Protein AF-A0A7G9Z6V7-F1 (afdb_monomer_lite)

InterPro domains:
  IPR038475 RecG, C-terminal domain superfamily [G3DSA:3.30.565.60] (2-93)

Radius of gyration: 17.92 Å; chains: 1; bounding box: 43×33×54 Å

Foldseek 3Di:
DDDDPDDPDDDDDDPDDPLLVLVLVLLQVQQADPVDPDAWDWDDDPVDTDTDHHHDDPPPDDPVVLQDWDFDDGPHVVSVVVCVVVVSDDPRGRNPPPD

Organism: NCBI:txid2759913

pLDDT: mean 80.39, std 16.28, range [30.44, 96.5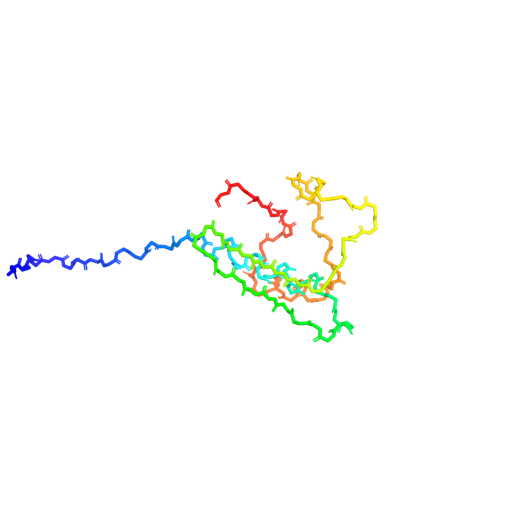]

Structure (mmCIF, N/CA/C/O backbone):
data_AF-A0A7G9Z6V7-F1
#
_entry.id   AF-A0A7G9Z6V7-F1
#
loop_
_atom_site.group_PDB
_atom_site.id
_atom_site.type_symbol
_atom_site.label_atom_id
_atom_site.label_alt_id
_atom_site.label_comp_id
_atom_site.label_asym_id
_atom_site.label_entity_id
_atom_site.label_seq_id
_atom_site.pdbx_PDB_ins_code
_atom_site.Cartn_x
_atom_site.Cartn_y
_atom_site.Cartn_z
_atom_site.occupancy
_atom_site.B_iso_or_equiv
_atom_site.auth_seq_id
_atom_site.auth_comp_id
_atom_site.auth_asym_id
_atom_site.auth_atom_id
_atom_site.pdbx_PDB_model_num
ATOM 1 N N . MET A 1 1 ? -32.054 12.252 32.220 1.00 42.94 1 MET A N 1
ATOM 2 C CA . MET A 1 1 ? -30.767 11.528 32.285 1.00 42.94 1 MET A CA 1
ATOM 3 C C . MET A 1 1 ? -29.753 12.485 32.887 1.00 42.94 1 MET A C 1
ATOM 5 O O . MET A 1 1 ? -29.520 13.524 32.288 1.00 42.94 1 MET A O 1
ATOM 9 N N . TRP A 1 2 ? -29.265 12.223 34.101 1.00 40.28 2 TRP A N 1
ATOM 10 C CA . TRP A 1 2 ? -28.322 13.113 34.790 1.00 40.28 2 TRP A CA 1
ATOM 11 C C . TRP A 1 2 ? -26.891 12.611 34.572 1.00 40.28 2 TRP A C 1
ATOM 13 O O . TRP A 1 2 ? -26.621 11.429 34.768 1.00 40.28 2 TRP A O 1
ATOM 23 N N . LEU A 1 3 ? -26.000 13.499 34.127 1.00 51.91 3 LEU A N 1
ATOM 24 C CA . LEU A 1 3 ? -24.572 13.238 33.922 1.00 51.91 3 LEU A CA 1
ATOM 25 C C . LEU A 1 3 ? -23.805 13.500 35.226 1.00 51.91 3 LEU A C 1
ATOM 27 O O . LEU A 1 3 ? -23.995 14.540 35.854 1.00 51.91 3 LEU A O 1
ATOM 31 N N . ILE A 1 4 ? -22.925 12.574 35.614 1.00 60.62 4 ILE A N 1
ATOM 32 C CA . ILE A 1 4 ? -22.008 12.727 36.756 1.00 60.62 4 ILE A CA 1
ATOM 33 C C . ILE A 1 4 ? -20.754 13.502 36.293 1.00 60.62 4 ILE A C 1
ATOM 35 O O . ILE A 1 4 ? -20.260 13.242 35.190 1.00 60.62 4 ILE A O 1
ATOM 39 N N . PRO A 1 5 ? -20.204 14.441 37.088 1.00 55.16 5 PRO A N 1
ATOM 40 C CA . PRO A 1 5 ? -19.033 15.223 36.693 1.00 55.16 5 PRO A CA 1
ATOM 41 C C . PRO A 1 5 ? -17.747 14.378 36.734 1.00 55.16 5 PRO A C 1
ATOM 43 O O . PRO A 1 5 ? -17.367 13.876 37.787 1.00 55.16 5 PRO A O 1
ATOM 46 N N . GLY A 1 6 ? -17.070 14.245 35.587 1.00 66.00 6 GLY A N 1
ATOM 47 C CA . GLY A 1 6 ? -15.790 13.518 35.456 1.00 66.00 6 GLY A CA 1
ATOM 48 C C . GLY A 1 6 ? -15.255 13.330 34.027 1.00 66.00 6 GLY A C 1
ATOM 49 O O . GLY A 1 6 ? -14.229 12.687 33.848 1.00 66.00 6 GLY A O 1
ATOM 50 N N . ARG A 1 7 ? -15.919 13.929 33.023 1.00 60.47 7 ARG A N 1
ATOM 51 C CA . ARG A 1 7 ? -15.669 13.801 31.573 1.00 60.47 7 ARG A CA 1
ATOM 52 C C . ARG A 1 7 ? -15.809 12.358 31.066 1.00 60.47 7 ARG A C 1
ATOM 54 O O . ARG A 1 7 ? -14.810 11.648 31.003 1.00 60.47 7 ARG A O 1
ATOM 61 N N . PRO A 1 8 ? -17.005 11.928 30.621 1.00 66.31 8 PRO A N 1
ATOM 62 C CA . PRO A 1 8 ? -17.095 10.751 29.764 1.00 66.31 8 PRO A CA 1
ATOM 63 C C . PRO A 1 8 ? -16.263 11.022 28.501 1.00 66.31 8 PRO A C 1
ATOM 65 O O . PRO A 1 8 ? -16.670 11.779 27.619 1.00 66.31 8 PRO A O 1
ATOM 68 N N . LYS A 1 9 ? -15.041 10.486 28.459 1.00 69.81 9 LYS A N 1
ATOM 69 C CA . LYS A 1 9 ? -14.178 10.544 27.283 1.00 69.81 9 LYS A CA 1
ATOM 70 C C . LYS A 1 9 ? -14.747 9.523 26.306 1.00 69.81 9 LYS A C 1
ATOM 72 O O . LYS A 1 9 ? -14.841 8.348 26.642 1.00 69.81 9 LYS A O 1
ATOM 77 N N . ARG A 1 10 ? -15.181 9.973 25.128 1.00 73.38 10 ARG A N 1
ATOM 78 C CA . ARG A 1 10 ? -15.541 9.058 24.043 1.00 73.38 10 ARG A CA 1
ATOM 79 C C . ARG A 1 10 ? -14.298 8.232 23.722 1.00 73.38 10 ARG A C 1
ATOM 81 O O . ARG A 1 10 ? -13.281 8.801 23.333 1.00 73.38 10 ARG A O 1
ATOM 88 N N . GLU A 1 11 ? -14.376 6.923 23.910 1.00 74.94 11 GLU A N 1
ATOM 89 C CA . GLU A 1 11 ? -13.374 6.009 23.374 1.00 74.94 11 GLU A CA 1
ATOM 90 C C . GLU A 1 11 ? -13.689 5.806 21.893 1.00 74.94 11 GLU A C 1
ATOM 92 O O . GLU A 1 11 ? -14.713 5.229 21.523 1.00 74.94 11 GLU A O 1
ATOM 97 N N . GLU A 1 12 ? -12.851 6.372 21.031 1.00 69.88 12 GLU A N 1
ATOM 98 C CA . GLU A 1 12 ? -12.909 6.103 19.601 1.00 69.88 12 GLU A CA 1
ATOM 99 C C . GLU A 1 12 ? -12.251 4.753 19.345 1.00 69.88 12 GLU A C 1
ATOM 101 O O . GLU A 1 12 ? -11.030 4.617 19.390 1.00 69.88 12 GLU A O 1
ATOM 106 N N . LYS A 1 13 ? -13.082 3.736 19.117 1.00 80.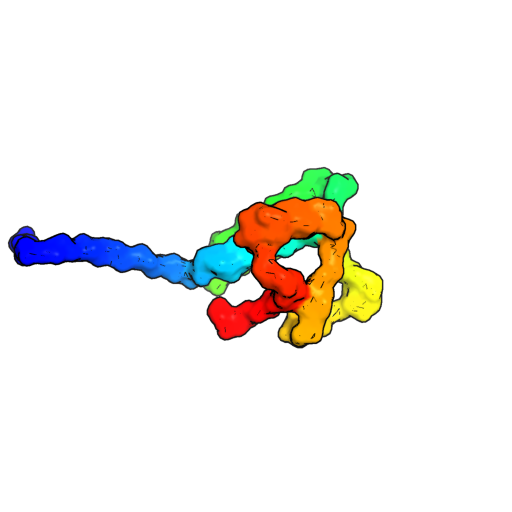56 13 LYS A N 1
ATOM 107 C CA . LYS A 1 13 ? -12.629 2.424 18.673 1.00 80.56 13 LYS A CA 1
ATOM 108 C C . LYS A 1 13 ? -12.721 2.374 17.152 1.00 80.56 13 LYS A C 1
ATOM 110 O O . LYS A 1 13 ? -13.818 2.442 16.599 1.00 80.56 13 LYS A O 1
ATOM 115 N N . TYR A 1 14 ? -11.573 2.286 16.490 1.00 83.75 14 TYR A N 1
ATOM 116 C CA . TYR A 1 14 ? -11.519 2.072 15.048 1.00 83.75 14 TYR A CA 1
ATOM 117 C C . TYR A 1 14 ? -11.942 0.639 14.710 1.00 83.75 14 TYR A C 1
ATOM 119 O O . TYR A 1 14 ? -11.705 -0.283 15.491 1.00 83.75 14 TYR A O 1
ATOM 127 N N . LEU A 1 15 ? -12.578 0.461 13.548 1.00 85.94 15 LEU A N 1
ATOM 128 C CA . LEU A 1 15 ? -12.944 -0.865 13.040 1.00 85.94 15 LEU A CA 1
ATOM 129 C C . LEU A 1 15 ? -11.700 -1.679 12.647 1.00 85.94 15 LEU A C 1
ATOM 131 O O . LEU A 1 15 ? -11.683 -2.889 12.833 1.00 85.94 15 LEU A O 1
ATOM 135 N N . TYR A 1 16 ? -10.661 -0.993 12.166 1.00 87.56 16 TYR A N 1
ATOM 136 C CA . TYR A 1 16 ? -9.366 -1.561 11.797 1.00 87.56 16 TYR A CA 1
ATOM 137 C C . TYR A 1 16 ? -8.239 -0.782 12.484 1.00 87.56 16 TYR A C 1
ATOM 139 O O . TYR A 1 16 ? -8.406 0.424 12.713 1.00 87.56 16 TYR A O 1
ATOM 147 N N . PRO A 1 17 ? -7.094 -1.416 12.786 1.00 89.25 17 PRO A N 1
ATOM 148 C CA . PRO A 1 17 ? -5.917 -0.708 13.272 1.00 89.25 17 PRO A CA 1
ATOM 149 C C . PRO A 1 17 ? -5.510 0.397 12.277 1.00 89.25 17 PRO A C 1
ATOM 151 O O . PRO A 1 17 ? -5.301 0.105 11.096 1.00 89.25 17 PRO A O 1
ATOM 154 N N . PRO A 1 18 ? -5.398 1.669 12.705 1.00 87.56 18 PRO A N 1
ATOM 155 C CA . PRO A 1 18 ? -5.033 2.766 11.807 1.00 87.56 18 PRO A CA 1
ATOM 156 C C . PRO A 1 18 ? -3.702 2.550 11.081 1.00 87.56 18 PRO A C 1
ATOM 158 O O . PRO A 1 18 ? -3.557 2.976 9.936 1.00 87.56 18 PRO A O 1
ATOM 161 N N . ASP A 1 19 ? -2.755 1.872 11.730 1.00 86.06 19 ASP A N 1
ATOM 162 C CA . ASP A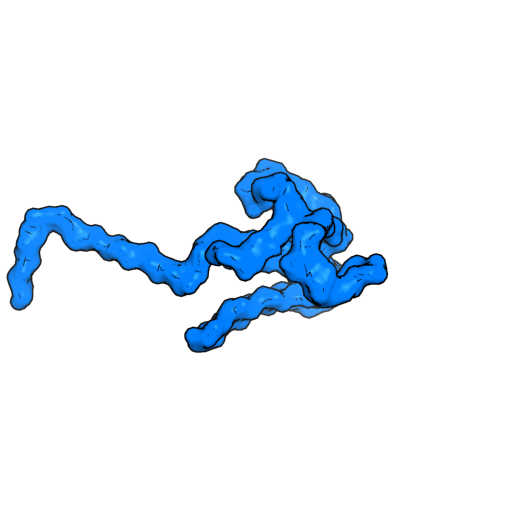 1 19 ? -1.435 1.590 11.168 1.00 86.06 19 ASP A CA 1
ATOM 163 C C . ASP A 1 19 ? -1.505 0.524 10.068 1.00 86.06 19 ASP A C 1
ATOM 165 O O . ASP A 1 19 ? -0.929 0.721 9.003 1.00 86.06 19 ASP A O 1
ATOM 169 N N . ALA A 1 20 ? -2.324 -0.519 10.242 1.00 86.75 20 ALA A N 1
ATOM 170 C CA . ALA A 1 20 ? -2.571 -1.515 9.198 1.00 86.75 20 ALA A CA 1
ATOM 171 C C . ALA A 1 20 ? -3.239 -0.895 7.957 1.00 86.75 20 ALA A C 1
ATOM 173 O O . ALA A 1 20 ? -2.858 -1.180 6.822 1.00 86.75 20 ALA A O 1
ATOM 174 N N . VAL A 1 21 ? -4.209 0.008 8.155 1.00 90.50 21 VAL A N 1
ATOM 175 C CA . VAL A 1 21 ? -4.855 0.733 7.045 1.00 90.50 21 VAL A CA 1
ATOM 176 C C . VAL A 1 21 ? -3.859 1.642 6.327 1.00 90.50 21 VAL A C 1
ATOM 178 O O . VAL A 1 21 ? -3.850 1.700 5.096 1.00 90.50 21 VAL A O 1
ATOM 181 N N . ARG A 1 22 ? -3.018 2.355 7.084 1.00 90.19 22 ARG A N 1
ATOM 182 C CA . ARG A 1 22 ? -1.963 3.211 6.533 1.00 90.19 22 ARG A CA 1
ATOM 183 C C . ARG A 1 22 ? -1.004 2.398 5.668 1.00 90.19 22 ARG A C 1
ATOM 185 O O . ARG A 1 22 ? -0.768 2.784 4.527 1.00 90.19 22 ARG A O 1
ATOM 192 N N . GLU A 1 23 ? -0.518 1.280 6.190 1.00 88.00 23 GLU A N 1
ATOM 193 C CA . GLU A 1 23 ? 0.418 0.393 5.504 1.00 88.00 23 GLU A CA 1
ATOM 194 C C . GLU A 1 23 ? -0.188 -0.182 4.218 1.00 88.00 23 GLU A C 1
ATOM 196 O O . GLU A 1 23 ? 0.413 -0.101 3.148 1.00 88.00 23 GLU A O 1
ATOM 201 N N . ALA A 1 24 ? -1.435 -0.662 4.273 1.00 90.56 24 ALA A N 1
ATOM 202 C CA . ALA A 1 24 ? -2.137 -1.171 3.096 1.00 90.56 24 ALA A CA 1
ATOM 203 C C . ALA A 1 24 ? -2.258 -0.115 1.981 1.00 90.56 24 ALA A C 1
ATOM 205 O O . ALA A 1 24 ? -2.068 -0.417 0.800 1.00 90.56 24 ALA A O 1
ATOM 206 N N . ILE A 1 25 ? -2.548 1.140 2.343 1.00 92.62 25 ILE A N 1
ATOM 207 C CA . ILE A 1 25 ? -2.633 2.248 1.384 1.00 92.62 25 ILE A CA 1
ATOM 208 C C . ILE A 1 25 ? -1.254 2.577 0.804 1.00 92.62 25 ILE A C 1
ATOM 210 O O . ILE A 1 25 ? -1.140 2.781 -0.405 1.00 92.62 25 ILE A O 1
ATOM 214 N N . ILE A 1 26 ? -0.211 2.622 1.633 1.00 91.88 26 ILE A N 1
ATOM 215 C CA . ILE A 1 26 ? 1.152 2.906 1.175 1.00 91.88 26 ILE A CA 1
ATOM 216 C C . ILE A 1 26 ? 1.632 1.819 0.216 1.00 91.88 26 ILE A C 1
ATOM 218 O O . ILE A 1 26 ? 2.100 2.152 -0.872 1.00 91.88 26 ILE A O 1
ATOM 222 N N . ASN A 1 27 ? 1.426 0.542 0.541 1.00 90.62 27 ASN A N 1
ATOM 223 C CA . ASN A 1 27 ? 1.778 -0.566 -0.347 1.00 90.62 27 ASN A CA 1
ATOM 224 C C . ASN A 1 27 ? 1.054 -0.468 -1.692 1.00 90.62 27 ASN A C 1
ATOM 226 O O . ASN A 1 27 ? 1.677 -0.581 -2.750 1.00 90.62 27 ASN A O 1
ATOM 230 N N . ALA A 1 28 ? -0.236 -0.132 -1.689 1.00 93.25 28 ALA A N 1
ATOM 231 C CA . ALA A 1 28 ? -0.976 0.079 -2.929 1.00 93.25 28 ALA A CA 1
ATOM 232 C C . ALA A 1 28 ? -0.402 1.219 -3.794 1.00 93.25 28 ALA A C 1
ATOM 234 O O . ALA A 1 28 ? -0.466 1.145 -5.022 1.00 93.25 28 ALA A O 1
ATOM 235 N N . ILE A 1 29 ? 0.176 2.258 -3.183 1.00 93.44 29 ILE A N 1
ATOM 236 C CA . ILE A 1 29 ? 0.840 3.364 -3.887 1.00 93.44 29 ILE A CA 1
ATOM 237 C C . ILE A 1 29 ? 2.224 2.927 -4.393 1.00 93.44 29 ILE A C 1
ATOM 239 O O . ILE A 1 29 ? 2.516 3.071 -5.580 1.00 93.44 29 ILE A O 1
ATOM 243 N N . CYS A 1 30 ? 3.059 2.341 -3.533 1.00 92.50 30 CYS A N 1
ATOM 244 C CA . CYS A 1 30 ? 4.422 1.908 -3.857 1.00 92.50 30 CYS A CA 1
ATOM 245 C C . CYS A 1 30 ? 4.466 0.841 -4.961 1.00 92.50 30 CYS A C 1
ATOM 247 O O . CYS A 1 30 ? 5.362 0.858 -5.809 1.00 92.50 30 CYS A O 1
ATOM 249 N N . HIS A 1 31 ? 3.477 -0.054 -5.000 1.00 91.94 31 HIS A N 1
ATOM 250 C CA . HIS A 1 31 ? 3.382 -1.127 -5.993 1.00 91.94 31 HIS A CA 1
ATOM 251 C C . HIS A 1 31 ? 2.497 -0.777 -7.198 1.00 91.94 31 HIS A C 1
ATOM 253 O O . HIS A 1 31 ? 2.305 -1.617 -8.079 1.00 91.94 31 HIS A O 1
ATOM 259 N N . ARG A 1 32 ? 1.952 0.447 -7.269 1.00 94.38 32 ARG A N 1
ATOM 260 C CA . ARG A 1 32 ? 1.091 0.859 -8.384 1.00 94.38 32 ARG A CA 1
ATOM 261 C C . ARG A 1 32 ? 1.852 0.8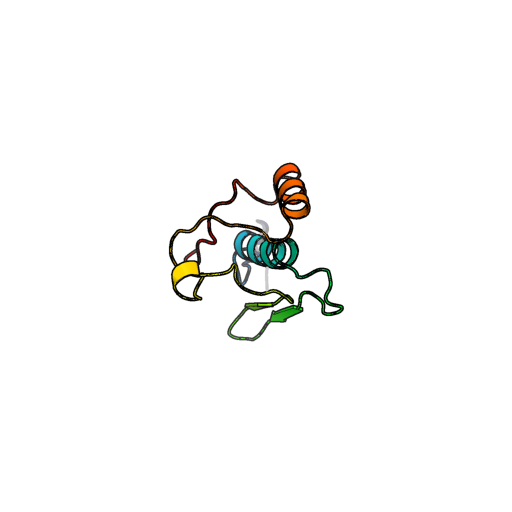36 -9.706 1.00 94.38 32 ARG A C 1
ATOM 263 O O . ARG A 1 32 ? 2.949 1.370 -9.830 1.00 94.38 32 ARG A O 1
ATOM 270 N N . ASP A 1 33 ? 1.216 0.299 -10.732 1.00 94.88 33 ASP A N 1
ATOM 271 C CA . ASP A 1 33 ? 1.623 0.473 -12.112 1.00 94.88 33 ASP A CA 1
ATOM 272 C C . ASP A 1 33 ? 1.263 1.882 -12.601 1.00 94.88 33 ASP A C 1
ATOM 274 O O . ASP A 1 33 ? 0.103 2.178 -12.900 1.00 94.88 33 ASP A O 1
ATOM 278 N N . TYR A 1 34 ? 2.254 2.778 -12.636 1.00 94.12 34 TYR A N 1
ATOM 279 C CA . TYR A 1 34 ? 2.035 4.182 -12.990 1.00 94.12 34 TYR A CA 1
ATOM 280 C C . TYR A 1 34 ? 1.818 4.445 -14.480 1.00 94.12 34 TYR A C 1
ATOM 282 O O . TYR A 1 34 ? 1.337 5.522 -14.826 1.00 94.12 34 TYR A O 1
ATOM 290 N N . GLU A 1 35 ? 2.076 3.459 -15.338 1.00 94.56 35 GLU A N 1
ATOM 291 C CA . GLU A 1 35 ? 1.722 3.508 -16.760 1.00 94.56 35 GLU A CA 1
ATOM 292 C C . GLU A 1 35 ? 0.216 3.290 -16.984 1.00 94.56 35 GLU A C 1
ATOM 294 O O . GLU A 1 35 ? -0.348 3.725 -17.990 1.00 94.56 35 GLU A O 1
ATOM 299 N N . SER A 1 36 ? -0.469 2.668 -16.019 1.00 94.31 36 SER A N 1
ATOM 300 C CA . SER A 1 36 ? -1.916 2.489 -16.055 1.00 94.31 36 SER A CA 1
ATOM 301 C C . SER A 1 36 ? -2.657 3.784 -15.716 1.00 94.31 36 SER A C 1
ATOM 303 O O . SER A 1 36 ? -2.333 4.494 -14.759 1.00 94.31 36 SER A O 1
ATOM 305 N N . VAL A 1 37 ? -3.749 4.046 -16.437 1.00 94.56 37 VAL A N 1
ATOM 306 C CA . VAL A 1 37 ? -4.703 5.128 -16.123 1.00 94.56 37 VAL A CA 1
ATOM 307 C C . VAL A 1 37 ? -5.622 4.796 -14.937 1.00 94.56 37 VAL A C 1
ATOM 309 O O . VAL A 1 37 ? -6.368 5.655 -14.476 1.00 94.56 37 VAL A O 1
ATOM 312 N N . SER A 1 38 ? -5.596 3.555 -14.436 1.00 94.25 38 SER A N 1
ATOM 313 C CA . SER A 1 38 ? -6.455 3.106 -13.330 1.00 94.25 38 SER A CA 1
ATOM 314 C C . SER A 1 38 ? -5.954 3.605 -11.977 1.00 94.25 38 SER A C 1
ATOM 316 O O . SER A 1 38 ? -4.759 3.607 -11.710 1.00 94.25 38 SER A O 1
ATOM 318 N N . ASN A 1 39 ? -6.846 3.984 -11.068 1.00 94.50 39 ASN A N 1
ATOM 319 C CA . ASN A 1 39 ? -6.453 4.486 -9.747 1.00 94.50 39 ASN A CA 1
ATOM 320 C C . ASN A 1 39 ? -6.320 3.365 -8.706 1.00 94.50 39 ASN A C 1
ATOM 322 O O . ASN A 1 39 ? -6.853 2.272 -8.896 1.00 94.50 39 ASN A O 1
ATOM 326 N N . VAL A 1 40 ? -5.656 3.668 -7.585 1.00 95.31 40 VAL A N 1
ATOM 327 C CA . VAL A 1 40 ? -5.832 2.894 -6.345 1.00 95.31 40 VAL A CA 1
ATOM 328 C C . VAL A 1 40 ? -7.297 3.013 -5.921 1.00 95.31 40 VAL A C 1
ATOM 330 O O . VAL A 1 40 ? -7.864 4.106 -5.932 1.00 95.31 40 VAL A O 1
ATOM 333 N N . GLN A 1 41 ? -7.922 1.894 -5.577 1.00 96.50 41 GLN A N 1
ATOM 334 C CA . GLN A 1 41 ? -9.312 1.802 -5.156 1.00 96.50 41 GLN A CA 1
ATOM 335 C C . GLN A 1 41 ? -9.369 1.280 -3.728 1.00 96.50 41 GLN A C 1
ATOM 337 O O . GLN A 1 41 ? -8.771 0.256 -3.410 1.00 96.50 41 GLN A O 1
ATOM 342 N N . ILE A 1 42 ? -10.119 1.981 -2.886 1.00 95.88 42 ILE A N 1
ATOM 343 C CA . ILE A 1 42 ? -10.390 1.586 -1.508 1.00 95.88 42 ILE A CA 1
ATOM 344 C C . ILE A 1 42 ? -11.878 1.270 -1.425 1.00 95.88 42 ILE A C 1
ATOM 346 O O . ILE A 1 42 ? -12.707 2.099 -1.808 1.00 95.88 42 ILE A O 1
ATOM 350 N N . ARG A 1 43 ? -12.220 0.073 -0.950 1.00 95.88 43 ARG A N 1
ATOM 351 C CA . ARG A 1 43 ? -13.605 -0.369 -0.779 1.00 95.88 43 ARG A CA 1
ATOM 352 C C . ARG A 1 43 ? -13.816 -0.818 0.656 1.00 95.88 43 ARG A C 1
ATOM 354 O O . ARG A 1 43 ? -13.032 -1.593 1.193 1.00 95.88 43 ARG A O 1
ATOM 361 N N . VAL A 1 44 ? -14.886 -0.321 1.261 1.00 94.00 44 VAL A N 1
ATOM 362 C CA . VAL A 1 44 ? -15.286 -0.678 2.621 1.00 94.00 44 VAL A CA 1
ATOM 363 C C . VAL A 1 44 ? -16.619 -1.396 2.525 1.00 94.00 44 VAL A C 1
ATOM 365 O O . VAL A 1 44 ? -17.584 -0.839 2.002 1.00 94.00 44 VAL A O 1
ATOM 368 N N . PHE A 1 45 ? -16.643 -2.633 2.993 1.00 93.94 45 PHE A N 1
ATOM 369 C CA . PHE A 1 45 ? -17.832 -3.461 3.107 1.00 93.94 45 PHE A CA 1
ATOM 370 C C . PHE A 1 45 ? -18.140 -3.689 4.586 1.00 93.94 45 PHE A C 1
ATOM 372 O O . PHE A 1 45 ? -17.315 -3.401 5.453 1.00 93.94 45 PHE A O 1
ATOM 379 N N . ASP A 1 46 ? -19.312 -4.249 4.868 1.00 92.81 46 ASP A N 1
ATOM 380 C CA . ASP A 1 46 ? -19.719 -4.561 6.240 1.00 92.81 46 ASP A CA 1
ATOM 381 C C . ASP A 1 46 ? -18.796 -5.601 6.905 1.00 92.81 46 ASP A C 1
ATOM 383 O O . ASP A 1 46 ? -18.673 -5.622 8.128 1.00 92.81 46 ASP A O 1
ATOM 387 N N . ASP A 1 47 ? -18.140 -6.452 6.108 1.00 93.38 47 ASP A N 1
ATOM 388 C CA . ASP A 1 47 ? -17.314 -7.572 6.564 1.00 93.38 47 ASP A CA 1
ATOM 389 C C . ASP A 1 47 ? -15.816 -7.430 6.258 1.00 93.38 47 ASP A C 1
ATOM 391 O O . ASP A 1 47 ? -15.012 -8.192 6.798 1.00 93.38 47 ASP A O 1
ATOM 395 N N . ARG A 1 48 ? -15.409 -6.480 5.405 1.00 91.81 48 ARG A N 1
ATOM 396 C CA . ARG A 1 48 ? -14.006 -6.343 4.989 1.00 91.81 48 ARG A CA 1
ATOM 397 C C . ARG A 1 48 ? -13.638 -4.963 4.457 1.00 91.81 48 ARG A C 1
ATOM 399 O O . ARG A 1 48 ? -14.461 -4.215 3.931 1.00 91.81 48 ARG A O 1
ATOM 406 N N . PHE A 1 49 ? -12.342 -4.694 4.516 1.00 93.25 49 PHE A N 1
ATOM 407 C CA . PHE A 1 49 ? -11.683 -3.550 3.907 1.00 93.25 49 PHE A CA 1
ATOM 408 C C . PHE A 1 49 ? -10.783 -4.050 2.777 1.00 93.25 49 PHE A C 1
ATOM 410 O O . PHE A 1 49 ? -9.912 -4.884 3.006 1.00 93.25 49 PHE A O 1
ATOM 417 N N . GLU A 1 50 ? -11.002 -3.569 1.556 1.00 94.50 50 GLU A N 1
ATOM 418 C CA . GLU A 1 50 ? -10.196 -3.925 0.388 1.00 94.50 50 GLU A CA 1
ATOM 419 C C . GLU A 1 50 ? -9.432 -2.705 -0.125 1.00 94.50 50 GLU A C 1
ATOM 421 O O . GLU A 1 50 ? -10.019 -1.650 -0.386 1.00 94.50 50 GLU A O 1
ATOM 426 N N . VAL A 1 51 ? -8.133 -2.886 -0.359 1.00 95.19 51 VAL A N 1
ATOM 427 C CA . VAL A 1 51 ? -7.295 -1.944 -1.103 1.00 95.19 51 VAL A CA 1
ATOM 428 C C . VAL A 1 51 ? -6.813 -2.641 -2.365 1.00 95.19 51 VAL A C 1
ATOM 430 O O . VAL A 1 51 ? -6.294 -3.752 -2.313 1.00 95.19 51 VAL A O 1
ATOM 433 N N . TRP A 1 52 ? -7.010 -1.998 -3.508 1.00 95.25 52 TRP A N 1
ATOM 434 C CA . TRP A 1 52 ? -6.630 -2.527 -4.812 1.00 95.25 52 TRP A CA 1
ATOM 435 C C . TRP A 1 52 ? -5.898 -1.464 -5.624 1.00 95.25 52 TRP A C 1
ATOM 437 O O . TRP A 1 52 ? -6.266 -0.293 -5.590 1.00 95.25 52 TRP A O 1
ATOM 447 N N . ASN A 1 53 ? -4.904 -1.857 -6.408 1.00 95.19 53 ASN A N 1
ATOM 448 C CA . ASN A 1 53 ? -4.186 -0.986 -7.331 1.00 95.19 53 ASN A CA 1
ATOM 449 C C . ASN A 1 53 ? -3.907 -1.723 -8.650 1.00 95.19 53 ASN A C 1
ATOM 451 O O . ASN A 1 53 ? -3.837 -2.952 -8.661 1.00 95.19 53 ASN A O 1
ATOM 455 N N . PRO A 1 54 ? -3.729 -1.005 -9.776 1.00 93.88 54 PRO A N 1
ATOM 456 C CA . PRO A 1 54 ? -3.155 -1.637 -10.955 1.00 93.88 54 PRO A CA 1
ATOM 457 C C . PRO A 1 54 ? -1.720 -2.054 -10.627 1.00 93.88 54 PRO A C 1
ATOM 459 O O . PRO A 1 54 ? -0.955 -1.253 -10.098 1.00 93.88 54 PRO A O 1
ATOM 462 N N . GLY A 1 55 ? -1.362 -3.295 -10.922 1.00 88.31 55 GLY A N 1
ATOM 463 C CA . GLY A 1 55 ? -0.065 -3.865 -10.585 1.00 88.31 55 GLY A CA 1
ATOM 464 C C . GLY A 1 55 ? -0.078 -5.373 -10.795 1.00 88.31 55 GLY A C 1
ATOM 465 O O . GLY A 1 55 ? -1.141 -5.992 -10.834 1.00 88.31 55 GLY A O 1
ATOM 466 N N . ALA A 1 56 ? 1.105 -5.946 -10.960 1.00 85.69 56 ALA A N 1
ATOM 467 C CA . ALA A 1 56 ? 1.307 -7.386 -10.994 1.00 85.69 56 ALA A CA 1
ATOM 468 C C . ALA A 1 56 ? 2.293 -7.760 -9.889 1.00 85.69 56 ALA A C 1
ATOM 470 O O . ALA A 1 56 ? 3.076 -6.916 -9.442 1.00 85.69 56 ALA A O 1
ATOM 471 N N . LEU A 1 57 ? 2.240 -9.018 -9.461 1.00 85.38 57 LEU A N 1
ATOM 472 C CA . LEU A 1 57 ? 3.268 -9.560 -8.584 1.00 85.38 57 LEU A CA 1
ATOM 473 C C . LEU A 1 57 ? 4.621 -9.548 -9.308 1.00 85.38 57 LEU A C 1
ATOM 475 O O . LEU A 1 57 ? 4.642 -9.671 -10.537 1.00 85.38 57 LEU A O 1
ATOM 479 N N . PRO A 1 58 ? 5.736 -9.390 -8.575 1.00 80.81 58 PRO A N 1
ATOM 480 C CA . PRO A 1 58 ? 7.060 -9.590 -9.145 1.00 80.81 58 PRO A CA 1
ATOM 481 C C . PRO A 1 58 ? 7.172 -10.972 -9.803 1.00 80.81 58 PRO A C 1
ATOM 483 O O . PRO A 1 58 ? 6.544 -11.937 -9.361 1.00 80.81 58 PRO A O 1
ATOM 486 N N . ASP A 1 59 ? 7.976 -11.075 -10.861 1.00 81.25 59 ASP A N 1
ATOM 487 C CA . ASP A 1 59 ? 8.150 -12.339 -11.577 1.00 81.25 59 ASP A CA 1
ATOM 488 C C . ASP A 1 59 ? 8.621 -13.447 -10.627 1.00 81.25 59 ASP A C 1
ATOM 490 O O . ASP A 1 59 ? 9.575 -13.282 -9.866 1.00 81.25 59 ASP A O 1
ATOM 494 N N . GLY A 1 60 ? 7.943 -14.593 -10.690 1.00 82.31 60 GLY A N 1
ATOM 495 C CA . GLY A 1 60 ? 8.243 -15.752 -9.852 1.00 82.31 60 GLY A CA 1
ATOM 496 C C . GLY A 1 60 ? 7.551 -15.766 -8.490 1.00 82.31 60 GLY A C 1
ATOM 497 O O . GLY A 1 60 ? 7.733 -16.744 -7.779 1.00 82.31 60 GLY A O 1
ATOM 498 N N . TRP A 1 61 ? 6.746 -14.752 -8.154 1.00 83.94 61 TRP A N 1
ATOM 499 C CA . TRP A 1 61 ? 5.984 -14.720 -6.906 1.00 83.94 61 TRP A CA 1
ATOM 500 C C . TRP A 1 61 ? 4.550 -15.217 -7.077 1.00 83.94 61 TRP A C 1
ATOM 502 O O . TRP A 1 61 ? 3.840 -14.876 -8.027 1.00 83.94 61 TRP A O 1
ATOM 512 N N . THR A 1 62 ? 4.109 -15.984 -6.092 1.00 86.25 62 THR A N 1
ATOM 513 C CA . THR A 1 62 ? 2.748 -16.482 -5.913 1.00 86.25 62 THR A CA 1
ATOM 514 C C . THR A 1 62 ? 2.036 -15.725 -4.796 1.00 86.25 62 THR A C 1
ATOM 516 O O . THR A 1 62 ? 2.646 -15.042 -3.972 1.00 86.25 62 THR A O 1
ATOM 519 N N . VAL A 1 63 ? 0.707 -15.831 -4.755 1.00 84.62 63 VAL A N 1
ATOM 520 C CA . VAL A 1 63 ? -0.098 -15.200 -3.695 1.00 84.62 63 VAL A CA 1
ATOM 521 C C . VAL A 1 63 ? 0.173 -15.859 -2.340 1.00 84.62 63 VAL A C 1
ATOM 523 O O . VAL A 1 63 ? 0.046 -15.220 -1.300 1.00 84.62 63 VAL A O 1
ATOM 526 N N . GLU A 1 64 ? 0.541 -17.137 -2.342 1.00 85.31 64 GLU A N 1
ATOM 527 C CA . GLU A 1 64 ? 0.903 -17.903 -1.157 1.00 85.31 64 GLU A CA 1
ATOM 528 C C . GLU A 1 64 ? 2.191 -17.374 -0.519 1.00 85.31 64 GLU A C 1
ATOM 530 O O . GLU A 1 64 ? 2.227 -17.193 0.693 1.00 85.31 64 GLU A O 1
ATOM 535 N N . GLU A 1 65 ? 3.204 -17.043 -1.322 1.00 82.81 65 GLU A N 1
ATOM 536 C CA . GLU A 1 65 ? 4.477 -16.486 -0.835 1.00 82.81 65 GLU A CA 1
ATOM 537 C C . GLU A 1 65 ? 4.308 -15.101 -0.196 1.00 82.81 65 GLU A C 1
ATOM 539 O O . GLU A 1 65 ? 5.008 -14.778 0.758 1.00 82.81 65 GLU A O 1
ATOM 544 N N . LEU A 1 66 ? 3.319 -14.314 -0.634 1.00 80.44 66 LEU A N 1
ATOM 545 C CA . LEU A 1 66 ? 2.985 -13.029 -0.003 1.00 80.44 66 LEU A CA 1
ATOM 546 C C . LEU A 1 66 ? 2.406 -13.165 1.412 1.00 80.44 66 LEU A C 1
ATOM 548 O O . LEU A 1 66 ? 2.306 -12.169 2.125 1.00 80.44 66 LEU A O 1
ATOM 552 N N . LYS A 1 67 ? 1.949 -14.358 1.807 1.00 81.38 67 LYS A N 1
ATOM 553 C CA . LYS A 1 67 ? 1.416 -14.594 3.159 1.00 81.38 67 LYS A CA 1
ATOM 554 C C . LYS A 1 67 ? 2.501 -14.979 4.159 1.00 81.38 67 LYS A C 1
ATOM 556 O O . LYS A 1 67 ? 2.252 -14.898 5.359 1.00 81.38 67 LYS A O 1
ATOM 561 N N . GLU A 1 68 ? 3.662 -15.399 3.670 1.00 84.25 68 GLU A N 1
ATOM 562 C CA . GLU A 1 68 ? 4.830 -15.736 4.480 1.00 84.25 68 GLU A CA 1
ATOM 563 C C . GLU A 1 68 ? 5.718 -14.499 4.685 1.00 84.25 68 GLU A C 1
ATOM 565 O O . GLU A 1 68 ? 5.500 -13.451 4.074 1.00 84.25 68 GLU A O 1
ATOM 570 N N . GLU A 1 69 ? 6.731 -14.599 5.548 1.00 77.06 69 GLU A N 1
ATOM 571 C CA . GLU A 1 69 ? 7.746 -13.548 5.654 1.00 77.06 69 GLU A CA 1
ATOM 572 C C . GLU A 1 69 ? 8.515 -13.417 4.339 1.00 77.06 69 GLU A C 1
ATOM 574 O O . GLU A 1 69 ? 9.062 -14.388 3.812 1.00 77.06 69 GLU A O 1
ATOM 579 N N . HIS A 1 70 ? 8.559 -12.199 3.811 1.00 78.75 70 HIS A N 1
ATOM 580 C CA . HIS A 1 70 ? 9.142 -11.927 2.511 1.00 78.75 70 HIS A CA 1
ATOM 581 C C . HIS A 1 70 ? 9.688 -10.499 2.434 1.00 78.75 70 HIS A C 1
ATOM 583 O O . HIS A 1 70 ? 9.232 -9.605 3.145 1.00 78.75 70 HIS A O 1
ATOM 589 N N . GLU A 1 71 ? 10.673 -10.265 1.567 1.00 76.69 71 GLU A N 1
ATOM 590 C CA . GLU A 1 71 ? 11.166 -8.906 1.330 1.00 76.69 71 GLU A CA 1
ATOM 591 C C . GLU A 1 71 ? 10.149 -8.118 0.499 1.00 76.69 71 GLU A C 1
ATOM 593 O O . GLU A 1 71 ? 9.727 -8.557 -0.574 1.00 76.69 71 GLU A O 1
ATOM 598 N N . SER A 1 72 ? 9.771 -6.927 0.968 1.00 76.56 72 SER A N 1
ATOM 599 C CA . SER A 1 72 ? 8.950 -6.018 0.172 1.00 76.56 72 SER A CA 1
ATOM 600 C C . SER A 1 72 ? 9.801 -5.406 -0.943 1.00 76.56 72 SER A C 1
ATOM 602 O O . SER A 1 72 ? 10.665 -4.563 -0.697 1.00 76.56 72 SER A O 1
ATOM 604 N N . VAL A 1 73 ? 9.569 -5.842 -2.184 1.00 84.19 73 VAL A N 1
ATOM 605 C CA . VAL A 1 73 ? 10.243 -5.313 -3.381 1.00 84.19 73 VAL A CA 1
ATOM 606 C C . VAL A 1 73 ? 9.275 -4.389 -4.136 1.00 84.19 73 VAL A C 1
ATOM 608 O O . VAL A 1 73 ? 8.485 -4.860 -4.964 1.00 84.19 73 VAL A O 1
ATOM 611 N N . P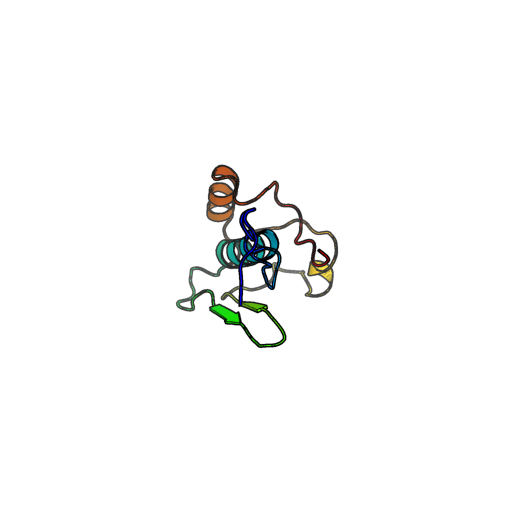RO A 1 74 ? 9.276 -3.069 -3.861 1.00 87.62 74 PRO A N 1
ATOM 612 C CA . PRO A 1 74 ? 8.350 -2.132 -4.484 1.00 87.62 74 PRO A CA 1
ATOM 613 C C . PRO A 1 74 ? 8.650 -1.943 -5.969 1.00 87.62 74 PRO A C 1
ATOM 615 O O . PRO A 1 74 ? 9.793 -1.732 -6.372 1.00 87.62 74 PRO A O 1
ATOM 618 N N . LYS A 1 75 ? 7.592 -1.906 -6.791 1.00 88.06 75 LYS A N 1
ATOM 619 C CA . LYS A 1 75 ? 7.712 -1.587 -8.225 1.00 88.06 75 LYS A CA 1
ATOM 620 C C . LYS A 1 75 ? 8.275 -0.175 -8.451 1.00 88.06 75 LYS A C 1
ATOM 622 O O . LYS A 1 75 ? 8.946 0.068 -9.449 1.00 88.06 75 LYS A O 1
ATOM 627 N N . ASN A 1 76 ? 8.025 0.745 -7.516 1.00 91.19 76 ASN A N 1
ATOM 628 C CA . ASN A 1 76 ? 8.489 2.130 -7.570 1.00 91.19 76 ASN A CA 1
ATOM 629 C C . ASN A 1 76 ? 9.388 2.451 -6.359 1.00 91.19 76 ASN A C 1
ATOM 631 O O . ASN A 1 76 ? 8.915 3.063 -5.396 1.00 91.19 76 ASN A O 1
ATOM 635 N N . PRO A 1 77 ? 10.682 2.079 -6.386 1.00 90.00 77 PRO A N 1
ATOM 636 C CA . PRO A 1 77 ? 11.577 2.234 -5.236 1.00 90.00 77 PRO A CA 1
ATOM 637 C C . PRO A 1 77 ? 11.736 3.695 -4.801 1.00 90.00 77 PRO A C 1
ATOM 639 O O . PRO A 1 77 ? 11.692 3.979 -3.614 1.00 90.00 77 PRO A O 1
ATOM 642 N N . LEU A 1 78 ? 11.779 4.651 -5.739 1.00 91.88 78 LEU A N 1
ATOM 643 C CA . LEU A 1 78 ? 11.855 6.078 -5.397 1.00 91.88 78 LEU A CA 1
ATOM 644 C C . LEU A 1 78 ? 10.648 6.560 -4.582 1.00 91.88 78 LEU A C 1
ATOM 646 O O . LEU A 1 78 ? 10.790 7.434 -3.732 1.00 91.88 78 LEU A O 1
ATOM 650 N N . ILE A 1 79 ? 9.456 6.021 -4.845 1.00 91.56 79 ILE A N 1
ATOM 651 C CA . ILE A 1 79 ? 8.244 6.383 -4.104 1.00 91.56 79 ILE A CA 1
ATOM 652 C C . ILE A 1 79 ? 8.304 5.779 -2.700 1.00 91.56 79 ILE A C 1
ATOM 654 O O . ILE A 1 79 ? 8.052 6.487 -1.725 1.00 91.56 79 ILE A O 1
ATOM 658 N N . ALA A 1 80 ? 8.697 4.507 -2.597 1.00 87.56 80 ALA A N 1
ATOM 659 C CA . ALA A 1 80 ? 8.895 3.832 -1.319 1.00 87.56 80 ALA A CA 1
ATOM 660 C C . ALA A 1 80 ? 9.950 4.543 -0.452 1.00 87.56 80 ALA A C 1
ATOM 662 O O . ALA A 1 80 ? 9.688 4.816 0.717 1.00 87.56 80 ALA A O 1
ATOM 663 N N . ASP A 1 81 ? 11.074 4.959 -1.042 1.00 88.00 81 ASP A N 1
ATOM 664 C CA . ASP A 1 81 ? 12.125 5.724 -0.362 1.00 88.00 81 ASP A CA 1
ATOM 665 C C . ASP A 1 81 ? 11.588 7.034 0.225 1.00 88.00 81 ASP A C 1
ATOM 667 O O . ASP A 1 81 ? 11.902 7.391 1.360 1.00 88.00 81 ASP A O 1
ATOM 671 N N . HIS A 1 82 ? 10.732 7.753 -0.508 1.00 88.38 82 HIS A N 1
ATOM 672 C CA . HIS A 1 82 ? 10.119 8.973 0.020 1.00 88.38 82 HIS A CA 1
ATOM 673 C C . HIS A 1 82 ? 9.194 8.674 1.201 1.00 88.38 82 HIS A C 1
ATOM 675 O O . HIS A 1 82 ? 9.260 9.391 2.200 1.00 88.38 82 HIS A O 1
ATOM 681 N N . PHE A 1 83 ? 8.372 7.620 1.124 1.00 85.69 83 PHE A N 1
ATOM 682 C CA . PHE A 1 83 ? 7.511 7.198 2.234 1.00 85.69 83 PHE A CA 1
ATOM 683 C C . PHE A 1 83 ? 8.310 6.750 3.465 1.00 85.69 83 PHE A C 1
ATOM 685 O O . PHE A 1 83 ? 7.925 7.069 4.594 1.00 85.69 83 PHE A O 1
ATOM 692 N N . PHE A 1 84 ? 9.453 6.098 3.260 1.00 79.44 84 PHE A N 1
ATOM 693 C CA . PHE A 1 84 ? 10.402 5.771 4.319 1.00 79.44 84 PHE A CA 1
ATOM 694 C C . PHE A 1 84 ? 10.981 7.033 4.977 1.00 79.44 84 PHE A C 1
ATOM 696 O O . PHE A 1 84 ? 10.951 7.174 6.200 1.00 79.44 84 PHE A O 1
ATOM 703 N N . LEU A 1 85 ? 11.429 8.010 4.181 1.00 79.50 85 LEU A N 1
ATOM 704 C CA . LEU A 1 85 ? 12.005 9.260 4.695 1.00 79.50 85 LEU A CA 1
ATOM 705 C C . LEU A 1 85 ? 11.017 10.075 5.538 1.00 79.50 85 LEU A C 1
ATOM 707 O O . LEU A 1 85 ? 11.414 10.691 6.529 1.00 79.50 85 LEU A O 1
ATOM 711 N N . VAL A 1 86 ? 9.730 10.065 5.182 1.00 82.94 86 VAL A N 1
ATOM 712 C CA . VAL A 1 86 ? 8.684 10.739 5.970 1.00 82.94 86 VAL A CA 1
ATOM 713 C C . VAL A 1 86 ? 8.162 9.897 7.141 1.00 82.94 86 VAL A C 1
ATOM 715 O O . VAL A 1 86 ? 7.194 10.298 7.785 1.00 82.94 86 VAL A O 1
ATOM 718 N N . ARG A 1 87 ? 8.818 8.766 7.451 1.00 73.44 87 ARG A N 1
ATOM 719 C CA . ARG A 1 87 ? 8.461 7.822 8.528 1.00 73.44 87 ARG A CA 1
ATOM 720 C C . ARG A 1 87 ? 7.030 7.301 8.426 1.00 73.44 87 ARG A C 1
ATOM 722 O O . ARG A 1 87 ? 6.355 7.107 9.433 1.00 73.44 87 ARG A O 1
ATOM 729 N N . LEU A 1 88 ? 6.553 7.128 7.198 1.00 68.81 88 LEU A N 1
ATOM 730 C CA . LEU A 1 88 ? 5.281 6.468 6.929 1.00 68.81 88 LEU A CA 1
ATOM 731 C C . LEU A 1 88 ? 5.464 4.964 6.682 1.00 68.81 88 LEU A C 1
ATOM 733 O O . LEU A 1 88 ? 4.484 4.240 6.790 1.00 68.81 88 LEU A O 1
ATOM 737 N N . ILE A 1 89 ? 6.699 4.522 6.418 1.00 65.19 89 ILE A N 1
ATOM 738 C CA . ILE A 1 89 ? 7.125 3.118 6.390 1.00 65.19 89 ILE A CA 1
ATOM 739 C C . ILE A 1 89 ? 8.197 2.942 7.466 1.00 65.19 89 ILE A C 1
ATOM 741 O O . ILE A 1 89 ? 9.219 3.634 7.434 1.00 65.19 89 ILE A O 1
ATOM 745 N N . GLU A 1 90 ? 7.993 2.018 8.400 1.00 57.81 90 GLU A N 1
ATOM 746 C CA . GLU A 1 90 ? 9.034 1.589 9.334 1.00 57.81 90 GLU A CA 1
ATOM 747 C C . GLU A 1 90 ? 9.725 0.346 8.744 1.00 57.81 90 GLU A C 1
ATOM 749 O O . GLU A 1 90 ? 9.240 -0.770 8.848 1.00 57.81 90 GLU A O 1
ATOM 754 N N . ASN A 1 91 ? 10.859 0.560 8.064 1.00 49.84 91 ASN A N 1
ATOM 755 C CA . ASN A 1 91 ? 11.829 -0.478 7.677 1.00 49.84 91 ASN A CA 1
ATOM 756 C C . ASN A 1 91 ? 11.329 -1.676 6.847 1.00 49.84 91 ASN A C 1
ATOM 758 O O . ASN A 1 91 ? 11.704 -2.789 7.175 1.00 49.84 91 ASN A O 1
ATOM 762 N N . GLY A 1 92 ? 10.578 -1.498 5.754 1.00 49.22 92 GLY A N 1
ATOM 763 C CA . GLY A 1 92 ? 10.396 -2.563 4.742 1.00 49.22 92 GLY A CA 1
ATOM 764 C C . GLY A 1 92 ? 9.948 -3.933 5.278 1.00 49.22 92 GLY A C 1
ATOM 765 O O . GLY A 1 92 ? 10.138 -4.937 4.588 1.00 49.22 92 GLY A O 1
ATOM 766 N N . GLU A 1 93 ? 9.411 -3.984 6.502 1.00 45.78 93 GLU A N 1
ATOM 767 C CA . GLU A 1 93 ? 9.001 -5.228 7.123 1.00 45.78 93 GLU A CA 1
ATOM 768 C C . GLU A 1 93 ? 7.754 -5.708 6.382 1.00 45.78 93 GLU A C 1
ATOM 770 O O . GLU A 1 93 ? 6.875 -4.896 6.068 1.00 45.78 93 GLU A O 1
ATOM 775 N N . PRO A 1 94 ? 7.676 -7.009 6.064 1.00 45.53 94 PRO A N 1
ATOM 776 C CA . PRO A 1 94 ? 6.519 -7.570 5.395 1.00 45.53 94 PRO A CA 1
ATOM 777 C C . PRO A 1 94 ? 5.237 -7.242 6.157 1.00 45.53 94 PRO A C 1
ATOM 779 O O . PRO A 1 94 ? 5.215 -7.163 7.389 1.00 45.53 94 PRO A O 1
ATOM 782 N N . VAL A 1 95 ? 4.147 -7.100 5.401 1.00 50.72 95 VAL A N 1
ATOM 783 C CA . VAL A 1 95 ? 2.793 -6.964 5.937 1.00 50.72 95 VAL A CA 1
ATOM 784 C C . VAL A 1 95 ? 2.549 -8.092 6.941 1.00 50.72 95 VAL A C 1
ATOM 786 O O . VAL A 1 95 ? 2.350 -9.244 6.558 1.00 50.72 95 VAL A O 1
ATOM 789 N N . ARG A 1 96 ? 2.521 -7.772 8.238 1.00 48.03 96 ARG A N 1
ATOM 790 C CA . ARG A 1 96 ? 2.025 -8.702 9.25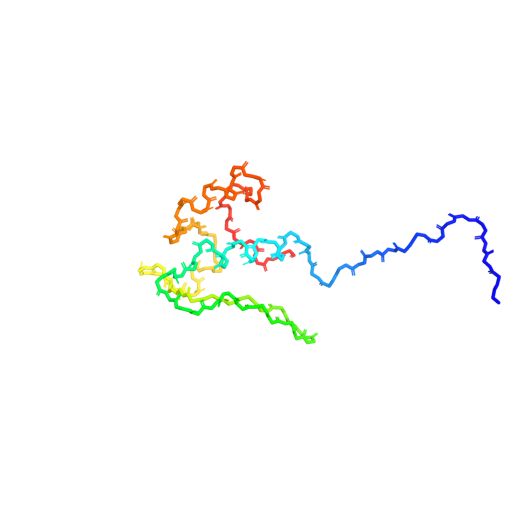4 1.00 48.03 96 ARG A CA 1
ATOM 791 C C . ARG A 1 96 ? 0.513 -8.762 9.107 1.00 48.03 96 ARG A C 1
ATOM 793 O O . ARG A 1 96 ? -0.210 -7.945 9.661 1.00 48.03 96 ARG A O 1
ATOM 800 N N . LEU A 1 97 ? 0.025 -9.731 8.338 1.00 42.31 97 LEU A N 1
ATOM 801 C CA . LEU A 1 97 ? -1.406 -9.981 8.126 1.00 42.31 97 LEU A CA 1
ATOM 802 C C . LEU A 1 97 ? -2.154 -10.465 9.395 1.00 42.31 97 LEU A C 1
ATOM 804 O O . LEU A 1 97 ? -3.269 -10.963 9.274 1.00 42.31 97 LEU A O 1
ATOM 808 N N . ASN A 1 98 ? -1.579 -10.332 10.598 1.00 30.44 98 ASN A N 1
ATOM 809 C CA . ASN A 1 98 ? -2.053 -11.007 11.813 1.00 30.44 98 ASN A CA 1
ATOM 810 C C . ASN A 1 98 ? -2.294 -10.117 13.050 1.00 30.44 98 ASN A C 1
ATOM 812 O O . ASN A 1 98 ? -2.534 -10.689 14.112 1.00 30.44 98 ASN A O 1
ATOM 816 N N . ASP A 1 99 ? -2.312 -8.784 12.938 1.00 37.03 99 ASP A N 1
ATOM 817 C CA . ASP A 1 99 ? -2.643 -7.896 14.074 1.00 37.03 99 ASP A CA 1
ATOM 818 C C . ASP A 1 99 ? -3.915 -7.054 13.851 1.00 37.03 99 ASP A C 1
ATOM 820 O O . ASP A 1 99 ? -4.016 -6.357 12.812 1.00 37.03 99 ASP A O 1
#

Sequence (99 aa):
MWLIPGRPKREEKYLYPPDAVREAIINAICHRDYESVSNVQIRVFDDRFEVWNPGALPDGWTVEELKEEHESVPKNPLIADHFFLVRLIENGEPVRLND

Secondary structure (DSSP, 8-state):
-PPPSS--------SS-HHHHHHHHHHHHHT--TTSSPPPEEEE-SS-EEEE-S--PPTT--TTGGGSS-----S-HHHHHHHHHTTSSSTT----TT-